Protein AF-A0A3S1FC61-F1 (afdb_monomer_lite)

Structure (mmCIF, N/CA/C/O backbone):
data_AF-A0A3S1FC61-F1
#
_entry.id   AF-A0A3S1FC61-F1
#
loop_
_atom_site.group_PDB
_atom_site.id
_atom_site.type_symbol
_atom_site.label_atom_id
_atom_site.label_alt_id
_atom_site.label_comp_id
_atom_site.label_asym_id
_atom_site.label_entity_id
_atom_site.label_seq_id
_atom_site.pdbx_PDB_ins_code
_atom_site.Cartn_x
_atom_site.Cartn_y
_atom_site.Cartn_z
_atom_site.occupancy
_atom_site.B_iso_or_equiv
_atom_site.auth_seq_id
_atom_site.auth_comp_id
_atom_site.auth_asym_id
_atom_site.auth_atom_id
_atom_site.pdbx_PDB_model_num
ATOM 1 N N . MET A 1 1 ? -20.874 0.770 7.232 1.00 61.34 1 MET A N 1
ATOM 2 C CA . MET A 1 1 ? -19.478 1.262 7.157 1.00 61.34 1 MET A CA 1
ATOM 3 C C . MET A 1 1 ? -18.721 0.274 6.295 1.00 61.34 1 MET A C 1
ATOM 5 O O . MET A 1 1 ? -19.062 -0.895 6.396 1.00 61.34 1 MET A O 1
ATOM 9 N N . SER A 1 2 ? -17.766 0.711 5.474 1.00 84.00 2 SER A N 1
ATOM 10 C CA . SER A 1 2 ? -16.989 -0.197 4.617 1.00 84.00 2 SER A CA 1
ATOM 11 C C . SER A 1 2 ? -16.175 -1.174 5.474 1.00 84.00 2 SER A C 1
ATOM 13 O O . SER A 1 2 ? -15.386 -0.709 6.295 1.00 84.00 2 SER A O 1
ATOM 15 N N . THR A 1 3 ? -16.328 -2.486 5.317 1.00 95.25 3 THR A N 1
ATOM 16 C CA . THR A 1 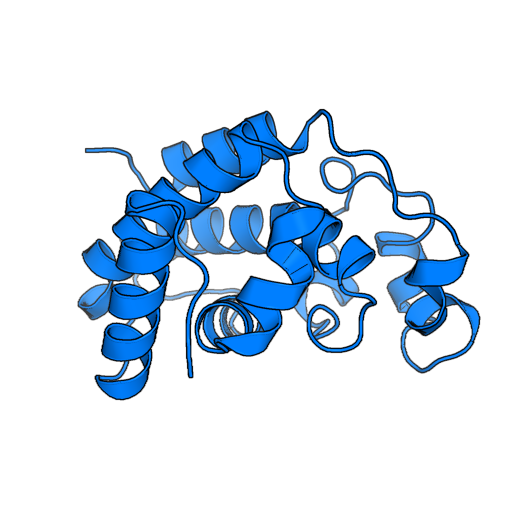3 ? -15.479 -3.497 5.987 1.00 95.25 3 THR A CA 1
ATOM 17 C C . THR A 1 3 ? -14.016 -3.374 5.540 1.00 95.25 3 THR A C 1
ATOM 19 O O . THR A 1 3 ? -13.709 -2.619 4.619 1.00 95.25 3 THR A O 1
ATOM 22 N N . ALA A 1 4 ? -13.073 -4.063 6.190 1.00 95.94 4 ALA A N 1
ATOM 23 C CA . ALA A 1 4 ? -11.695 -4.098 5.693 1.00 95.94 4 ALA A CA 1
ATOM 24 C C . ALA A 1 4 ? -11.599 -4.759 4.292 1.00 95.94 4 ALA A C 1
ATOM 26 O O . ALA A 1 4 ? -10.995 -4.172 3.395 1.00 95.94 4 ALA A O 1
ATOM 27 N N . LEU A 1 5 ? -12.326 -5.858 4.039 1.00 97.06 5 LEU A N 1
ATOM 28 C CA . LEU A 1 5 ? -12.412 -6.495 2.709 1.00 97.06 5 LEU A CA 1
ATOM 29 C C . LEU A 1 5 ? -13.000 -5.574 1.623 1.00 97.06 5 LEU A C 1
ATOM 31 O O . LEU A 1 5 ? -12.503 -5.542 0.500 1.00 97.06 5 LEU A O 1
ATOM 35 N N . GLU A 1 6 ? -14.019 -4.770 1.946 1.00 97.56 6 GLU A N 1
ATOM 36 C CA . GLU A 1 6 ? -14.576 -3.785 1.001 1.00 97.56 6 GLU A CA 1
ATOM 37 C C . GLU A 1 6 ? -13.580 -2.659 0.661 1.00 97.56 6 GLU A C 1
ATOM 39 O O . GLU A 1 6 ? -13.724 -2.011 -0.377 1.00 97.56 6 GLU A O 1
ATOM 44 N N . ILE A 1 7 ? -12.567 -2.413 1.502 1.00 98.06 7 ILE A N 1
ATOM 45 C CA . ILE A 1 7 ? -11.453 -1.515 1.168 1.00 98.06 7 ILE A CA 1
ATOM 46 C C . ILE A 1 7 ? -10.440 -2.226 0.258 1.00 98.06 7 ILE A C 1
ATOM 48 O O . ILE A 1 7 ? -10.055 -1.636 -0.751 1.00 98.06 7 ILE A O 1
ATOM 52 N N . ALA A 1 8 ? -10.078 -3.488 0.530 1.00 97.94 8 ALA A N 1
ATOM 53 C CA . ALA A 1 8 ? -9.206 -4.284 -0.348 1.00 97.94 8 ALA A CA 1
ATOM 54 C C . ALA A 1 8 ? -9.743 -4.335 -1.794 1.00 97.94 8 ALA A C 1
ATOM 56 O O . ALA A 1 8 ? -9.047 -3.937 -2.726 1.00 97.94 8 ALA A O 1
ATOM 57 N N . GLN A 1 9 ? -11.027 -4.667 -1.969 1.00 97.94 9 GLN A N 1
ATOM 58 C CA . GLN A 1 9 ? -11.710 -4.695 -3.275 1.00 97.94 9 GLN A CA 1
ATOM 59 C C . GLN A 1 9 ? -11.740 -3.326 -3.984 1.00 97.94 9 GLN A C 1
ATOM 61 O O . GLN A 1 9 ? -11.730 -3.241 -5.216 1.00 97.94 9 GLN A O 1
ATOM 66 N N . LYS A 1 10 ? -11.776 -2.217 -3.230 1.00 97.75 10 LYS A N 1
ATOM 67 C CA . LYS A 1 10 ? -11.665 -0.864 -3.803 1.00 97.75 10 LYS A CA 1
ATOM 68 C C . LYS A 1 10 ? -10.249 -0.555 -4.279 1.00 97.75 10 LYS A C 1
ATOM 70 O O . LYS A 1 10 ? -10.108 0.093 -5.315 1.00 97.75 10 LYS A O 1
ATOM 75 N N . ILE A 1 11 ? -9.228 -1.007 -3.551 1.00 98.12 11 ILE A N 1
ATOM 76 C CA . ILE A 1 11 ? -7.819 -0.863 -3.937 1.00 98.12 11 ILE A CA 1
ATOM 77 C C . ILE A 1 11 ? -7.540 -1.695 -5.192 1.00 98.12 11 ILE A C 1
ATOM 79 O O . ILE A 1 11 ? -7.066 -1.133 -6.174 1.00 98.12 11 ILE A O 1
ATOM 83 N N . GLU A 1 12 ? -7.917 -2.976 -5.202 1.00 98.25 12 GLU A N 1
ATOM 84 C CA . GLU A 1 12 ? -7.838 -3.881 -6.360 1.00 98.25 12 GLU A CA 1
ATOM 85 C C . GLU A 1 12 ? -8.430 -3.219 -7.613 1.00 98.25 12 GLU A C 1
ATOM 87 O O . GLU A 1 12 ? -7.741 -2.986 -8.610 1.00 98.25 12 GLU A O 1
ATOM 92 N N . LYS A 1 13 ? -9.694 -2.787 -7.528 1.00 98.00 13 LYS A N 1
ATOM 93 C CA . LYS A 1 13 ? -10.380 -2.092 -8.620 1.00 98.00 13 LYS A CA 1
ATOM 94 C C . LYS A 1 13 ? -9.677 -0.798 -9.039 1.00 98.00 13 LYS A C 1
ATOM 96 O O . LYS A 1 13 ? -9.615 -0.512 -10.235 1.00 98.00 13 LYS A O 1
ATOM 101 N N . ALA A 1 14 ? -9.162 -0.006 -8.101 1.00 97.69 14 ALA A N 1
ATOM 102 C CA . ALA A 1 14 ? -8.449 1.231 -8.415 1.00 97.69 14 ALA A CA 1
ATOM 103 C C . ALA A 1 14 ? -7.073 0.992 -9.070 1.00 97.69 14 ALA A C 1
ATOM 105 O O . ALA A 1 14 ? -6.661 1.811 -9.892 1.00 97.69 14 ALA A O 1
ATOM 106 N N . TRP A 1 15 ? -6.396 -0.116 -8.749 1.00 97.88 15 TRP A N 1
ATOM 107 C CA . TRP A 1 15 ? -5.110 -0.514 -9.336 1.00 97.88 15 TRP A CA 1
ATOM 108 C C . TRP A 1 15 ? -5.229 -1.383 -10.600 1.00 97.88 15 TRP A C 1
ATOM 110 O O . TRP A 1 15 ? -4.255 -1.500 -11.334 1.00 97.88 15 TRP A O 1
ATOM 120 N N . SER A 1 16 ? -6.413 -1.914 -10.921 1.00 97.31 16 SER A N 1
ATOM 121 C CA . SER A 1 16 ? -6.672 -2.761 -12.106 1.00 97.31 16 SER A CA 1
ATOM 122 C C . SER A 1 16 ? -6.295 -2.165 -13.472 1.00 97.31 16 SER A C 1
ATOM 124 O O . SER A 1 16 ? -6.164 -2.902 -14.447 1.00 97.31 16 SER A O 1
ATOM 126 N N . SER A 1 17 ? -6.106 -0.843 -13.563 1.00 94.19 17 SER A N 1
ATOM 127 C CA . SER A 1 17 ? -5.634 -0.150 -14.771 1.00 94.19 17 SER A CA 1
ATOM 128 C C . SER A 1 17 ? -4.211 0.412 -14.639 1.00 94.19 17 SER A C 1
ATOM 130 O O . SER A 1 17 ? -3.853 1.340 -15.368 1.00 94.19 17 SER A O 1
ATOM 132 N N . VAL A 1 18 ? -3.429 -0.060 -13.666 1.00 97.19 18 VAL A N 1
ATOM 133 C CA . VAL A 1 18 ? -2.022 0.312 -13.485 1.00 97.19 18 VAL A CA 1
ATOM 134 C C . VAL A 1 18 ? -1.158 -0.724 -14.200 1.00 97.19 18 VAL A C 1
ATOM 136 O O . VAL A 1 18 ? -1.207 -1.913 -13.898 1.00 97.19 18 VAL A O 1
ATOM 139 N N . GLU A 1 19 ? -0.379 -0.265 -15.174 1.00 96.69 19 GLU A N 1
ATOM 140 C CA . GLU A 1 19 ? 0.586 -1.09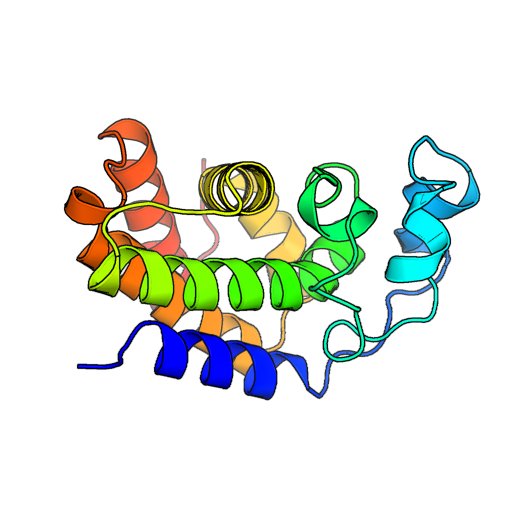5 -15.900 1.00 96.69 19 GLU A CA 1
ATOM 141 C C . GLU A 1 19 ? 1.892 -1.270 -15.095 1.00 96.69 19 GLU A C 1
ATOM 143 O O . GLU A 1 19 ? 2.152 -0.477 -14.182 1.00 96.69 19 GLU A O 1
ATOM 148 N N . PRO A 1 20 ? 2.735 -2.275 -15.412 1.00 95.88 20 PRO A N 1
ATOM 149 C CA . PRO A 1 20 ? 4.024 -2.457 -14.749 1.00 95.88 20 PRO A CA 1
ATOM 150 C C . PRO A 1 20 ? 4.927 -1.225 -14.952 1.00 95.88 20 PRO A C 1
ATOM 152 O O . PRO A 1 20 ? 4.902 -0.621 -16.033 1.00 95.88 20 PRO A O 1
ATOM 155 N N . PRO A 1 21 ? 5.756 -0.837 -13.968 1.00 95.25 21 PRO A N 1
ATOM 156 C CA . PRO A 1 21 ? 6.723 0.237 -14.148 1.00 95.25 21 PRO A CA 1
ATOM 157 C C . PRO A 1 21 ? 7.752 -0.102 -15.240 1.00 95.25 21 PRO A C 1
ATOM 159 O O . PRO A 1 21 ? 8.189 -1.252 -15.346 1.00 95.25 21 PRO A O 1
ATOM 162 N N . PRO A 1 22 ? 8.204 0.890 -16.026 1.00 93.94 22 PRO A N 1
ATOM 163 C CA . PRO A 1 22 ? 9.341 0.734 -16.927 1.00 93.94 22 PRO A CA 1
ATOM 164 C C . PRO A 1 22 ? 10.584 0.168 -16.224 1.00 93.94 22 PRO A C 1
ATOM 166 O O . PRO A 1 22 ? 10.857 0.483 -15.068 1.00 93.94 22 PRO A O 1
ATOM 169 N N . HIS A 1 23 ? 11.396 -0.617 -16.942 1.00 91.44 23 HIS A N 1
ATOM 170 C CA . HIS A 1 23 ? 12.582 -1.288 -16.373 1.00 91.44 23 HIS A CA 1
ATOM 171 C C . HIS A 1 23 ? 13.598 -0.327 -15.728 1.00 91.44 23 HIS A C 1
ATOM 173 O O . HIS A 1 23 ? 14.333 -0.739 -14.836 1.00 91.44 23 HIS A O 1
ATOM 179 N N . GLU A 1 24 ? 13.617 0.950 -16.128 1.00 91.56 24 GLU A N 1
ATOM 180 C CA . GLU A 1 24 ? 14.408 2.012 -15.480 1.00 91.56 24 GLU A CA 1
ATOM 181 C C . GLU A 1 24 ? 14.055 2.213 -13.992 1.00 91.56 24 GLU A C 1
ATOM 183 O O . GLU A 1 24 ? 14.951 2.439 -13.180 1.00 91.56 24 GLU A O 1
ATOM 188 N N . ASP A 1 25 ? 12.783 2.061 -13.612 1.00 91.75 25 ASP A N 1
ATOM 189 C CA . ASP A 1 25 ? 12.308 2.175 -12.226 1.00 91.75 25 ASP A CA 1
ATOM 190 C C . ASP A 1 25 ? 12.563 0.907 -11.402 1.00 91.75 25 ASP A C 1
ATOM 192 O O . ASP A 1 25 ? 12.593 0.950 -10.171 1.00 91.75 25 ASP A O 1
ATOM 196 N N . MET A 1 26 ? 12.772 -0.222 -12.083 1.00 91.19 26 MET A N 1
ATOM 197 C CA . MET A 1 26 ? 12.919 -1.555 -11.492 1.00 91.19 26 MET A CA 1
ATOM 198 C C . MET A 1 26 ? 14.386 -1.932 -11.231 1.00 91.19 26 MET A C 1
ATOM 200 O O . MET A 1 26 ? 14.704 -3.095 -10.977 1.00 91.19 26 MET A O 1
ATOM 204 N N . GLY A 1 27 ? 15.296 -0.950 -11.253 1.00 85.19 27 GLY A N 1
ATOM 205 C CA . GLY A 1 27 ? 16.735 -1.142 -11.045 1.00 85.19 27 GLY A CA 1
ATOM 206 C C . GLY A 1 27 ? 17.093 -1.903 -9.761 1.00 85.19 27 GLY A C 1
ATOM 207 O O . GLY A 1 27 ? 18.027 -2.702 -9.778 1.00 85.19 27 GLY A O 1
ATOM 208 N N . TYR A 1 28 ? 16.312 -1.750 -8.685 1.00 83.12 28 TYR A N 1
ATOM 209 C CA . TYR A 1 28 ? 16.484 -2.518 -7.445 1.00 83.12 28 TYR A CA 1
ATOM 210 C C . TYR A 1 28 ? 16.441 -4.041 -7.681 1.00 83.12 28 TYR A C 1
ATOM 212 O O . TYR A 1 28 ? 17.318 -4.757 -7.198 1.00 83.12 28 TYR A O 1
ATOM 220 N N . PHE A 1 29 ? 15.497 -4.510 -8.505 1.00 83.88 29 PHE A N 1
ATOM 221 C CA . PHE A 1 29 ? 15.297 -5.926 -8.840 1.00 83.88 29 PHE A CA 1
ATOM 222 C C . PHE A 1 29 ? 16.212 -6.426 -9.967 1.00 83.88 29 PHE A C 1
ATOM 224 O O . PHE A 1 29 ? 16.478 -7.619 -10.095 1.00 83.88 29 PHE A O 1
ATOM 231 N N . ILE A 1 30 ? 16.700 -5.521 -10.822 1.00 77.94 30 ILE A N 1
ATOM 232 C CA . ILE A 1 30 ? 17.551 -5.875 -11.969 1.00 77.94 30 ILE A CA 1
ATOM 233 C C . ILE A 1 30 ? 19.037 -5.896 -11.573 1.00 77.94 30 ILE A C 1
ATOM 235 O O . ILE A 1 30 ? 19.777 -6.796 -11.976 1.00 77.94 30 ILE A O 1
ATOM 239 N N . THR A 1 31 ? 19.500 -4.917 -10.789 1.00 75.69 31 THR A N 1
ATOM 240 C CA . THR A 1 31 ? 20.927 -4.723 -10.462 1.00 75.69 31 THR A CA 1
ATOM 241 C C . THR A 1 31 ? 21.225 -4.662 -8.964 1.00 75.69 31 THR A C 1
ATOM 243 O O . THR A 1 31 ? 22.359 -4.968 -8.587 1.00 75.69 31 THR A O 1
ATOM 246 N N . GLY A 1 32 ? 20.238 -4.334 -8.125 1.00 73.44 32 GLY A N 1
ATOM 247 C CA . GLY A 1 32 ? 20.369 -4.156 -6.675 1.00 73.44 32 GLY A CA 1
ATOM 248 C C . GLY A 1 32 ? 20.272 -5.444 -5.852 1.00 73.44 32 GLY A C 1
ATOM 249 O O . GLY A 1 32 ? 20.773 -6.495 -6.265 1.00 73.44 32 GLY A O 1
ATOM 250 N N . TRP A 1 33 ? 19.679 -5.328 -4.660 1.00 74.81 33 TRP A N 1
ATOM 251 C CA . TRP A 1 33 ? 19.514 -6.425 -3.702 1.00 74.81 33 TRP A CA 1
ATOM 252 C C . TRP A 1 33 ? 18.294 -7.300 -4.003 1.00 74.81 33 TRP A C 1
ATOM 254 O O . TRP A 1 33 ? 18.399 -8.506 -3.830 1.00 74.81 33 TRP A O 1
ATOM 264 N N . GLY A 1 34 ? 17.210 -6.726 -4.542 1.00 79.19 34 GLY A N 1
ATOM 265 C CA . GLY A 1 34 ? 15.938 -7.417 -4.804 1.00 79.19 34 GLY A CA 1
ATOM 266 C C . GLY A 1 34 ? 15.945 -8.401 -5.981 1.00 79.19 34 GLY A C 1
ATOM 267 O O . GLY A 1 34 ? 14.995 -8.446 -6.761 1.00 79.19 34 GLY A O 1
ATOM 268 N N . LYS A 1 35 ? 17.062 -9.083 -6.247 1.00 81.19 35 LYS A N 1
ATOM 269 C CA . LYS A 1 35 ? 17.208 -9.923 -7.448 1.00 81.19 35 LYS A CA 1
ATOM 270 C C . LYS A 1 35 ? 16.433 -11.227 -7.369 1.00 81.19 35 LYS A C 1
ATOM 272 O O . LYS A 1 35 ? 16.090 -11.761 -8.424 1.00 81.19 35 LYS A O 1
ATOM 277 N N . ASP A 1 36 ? 16.183 -11.715 -6.164 1.00 84.38 36 ASP A N 1
ATOM 278 C CA . ASP A 1 36 ? 15.532 -12.999 -5.947 1.00 84.38 36 ASP A CA 1
ATOM 279 C C . ASP A 1 36 ? 14.007 -12.796 -6.055 1.00 84.38 36 ASP A C 1
ATOM 281 O O . ASP A 1 36 ? 13.348 -13.442 -6.870 1.00 84.38 36 ASP A O 1
ATOM 285 N N . GLU A 1 37 ? 13.491 -11.728 -5.442 1.00 85.12 37 GLU A N 1
ATOM 286 C CA . GLU A 1 37 ? 12.116 -11.207 -5.512 1.00 85.12 37 GLU A CA 1
ATOM 287 C C . GLU A 1 37 ? 11.733 -10.652 -6.898 1.00 85.12 37 GLU A C 1
ATOM 289 O O . GLU A 1 37 ? 10.577 -10.306 -7.152 1.00 85.12 37 GLU A O 1
ATOM 294 N N . ARG A 1 38 ? 12.687 -10.558 -7.838 1.00 88.31 38 ARG A N 1
ATOM 295 C CA . ARG A 1 38 ? 12.467 -10.044 -9.202 1.00 88.31 38 ARG A CA 1
ATOM 296 C C . ARG A 1 38 ? 11.277 -10.710 -9.898 1.00 88.31 38 ARG A C 1
ATOM 298 O O . ARG A 1 38 ? 10.614 -10.054 -10.699 1.00 88.31 38 ARG A O 1
ATOM 305 N N . HIS A 1 39 ? 11.042 -11.991 -9.625 1.00 89.94 39 HIS A N 1
ATOM 306 C CA . HIS A 1 39 ? 9.988 -12.788 -10.249 1.00 89.94 39 HIS A CA 1
ATOM 307 C C . HIS A 1 39 ? 8.563 -12.364 -9.843 1.00 89.94 39 HIS A C 1
ATOM 309 O O . HIS A 1 39 ? 7.635 -12.593 -10.613 1.00 89.94 39 HIS A O 1
ATOM 315 N N . ILE A 1 40 ? 8.408 -11.704 -8.691 1.00 92.88 40 ILE A N 1
ATOM 316 C CA . ILE A 1 40 ? 7.132 -11.175 -8.183 1.00 92.88 40 ILE A CA 1
ATOM 317 C C . ILE A 1 40 ? 6.779 -9.850 -8.866 1.00 92.88 40 ILE A C 1
ATOM 319 O O . ILE A 1 40 ? 5.614 -9.577 -9.147 1.00 92.88 40 ILE A O 1
ATOM 323 N N . PHE A 1 41 ? 7.785 -9.004 -9.112 1.00 93.50 41 PHE A N 1
ATOM 324 C CA . PHE A 1 41 ? 7.566 -7.601 -9.469 1.00 93.50 41 PHE A CA 1
ATOM 325 C C . PHE A 1 41 ? 7.911 -7.246 -10.923 1.00 93.50 41 PHE A C 1
ATOM 327 O O . PHE A 1 41 ? 7.207 -6.441 -11.526 1.00 93.50 41 PHE A O 1
ATOM 334 N N . LEU A 1 42 ? 8.986 -7.774 -11.522 1.00 92.50 42 LEU A N 1
ATOM 335 C CA . LEU A 1 42 ? 9.402 -7.307 -12.852 1.00 92.50 42 LEU A CA 1
ATOM 336 C C . LEU A 1 42 ? 8.481 -7.849 -13.953 1.00 92.50 42 LEU A C 1
ATOM 338 O O . LEU A 1 42 ? 8.292 -9.054 -14.064 1.00 92.50 42 LEU A O 1
ATOM 342 N N . ASP A 1 43 ? 7.977 -6.949 -14.803 1.00 93.75 43 ASP A N 1
ATOM 343 C CA . ASP A 1 43 ? 7.019 -7.230 -15.887 1.00 93.75 43 ASP A CA 1
ATOM 344 C C . ASP A 1 43 ? 5.638 -7.745 -15.411 1.00 93.75 43 ASP A C 1
ATOM 346 O O . ASP A 1 43 ? 4.760 -8.013 -16.233 1.00 93.75 43 ASP A O 1
ATOM 350 N N . VAL A 1 44 ? 5.403 -7.794 -14.094 1.00 95.94 44 VAL A N 1
ATOM 351 C CA . VAL A 1 44 ? 4.134 -8.186 -13.459 1.00 95.94 44 VAL A CA 1
ATOM 352 C C . VAL A 1 44 ? 3.294 -6.942 -13.151 1.00 95.94 44 VAL A C 1
ATOM 354 O O . VAL A 1 44 ? 3.806 -5.951 -12.617 1.00 95.94 44 VAL A O 1
ATOM 357 N N . LYS A 1 45 ? 1.992 -6.955 -13.473 1.00 97.06 45 LYS A N 1
ATOM 358 C CA . LYS A 1 45 ? 1.095 -5.837 -13.122 1.00 97.06 45 LYS A CA 1
ATOM 359 C C . LYS A 1 45 ? 0.815 -5.836 -11.620 1.00 97.06 45 LYS A C 1
ATOM 361 O O . LYS A 1 45 ? 0.666 -6.911 -11.056 1.00 97.06 45 LYS A O 1
ATOM 366 N N . PRO A 1 46 ? 0.611 -4.683 -10.961 1.00 96.94 46 PRO A N 1
ATOM 367 C CA . PRO A 1 46 ? 0.332 -4.646 -9.521 1.00 96.94 46 PRO A CA 1
ATOM 368 C C . PRO A 1 46 ? -0.886 -5.450 -9.034 1.00 96.94 46 PRO A C 1
ATOM 370 O O . PRO A 1 46 ? -0.942 -5.775 -7.855 1.00 96.94 46 PRO A O 1
ATOM 373 N N . VAL A 1 47 ? -1.860 -5.755 -9.900 1.00 96.75 47 VAL A N 1
ATOM 374 C CA . VAL A 1 47 ? -2.996 -6.648 -9.578 1.00 96.75 47 VAL A CA 1
ATOM 375 C C . VAL A 1 47 ? -2.733 -8.125 -9.888 1.00 96.75 47 VAL A C 1
ATOM 377 O O . VAL A 1 47 ? -3.433 -8.976 -9.356 1.00 96.75 47 VAL A O 1
ATOM 380 N N . ASP A 1 48 ? -1.721 -8.416 -10.709 1.00 97.19 48 ASP A N 1
ATOM 381 C CA . ASP A 1 48 ? -1.304 -9.767 -11.109 1.00 97.19 48 ASP A CA 1
ATOM 382 C C . ASP A 1 48 ? -0.110 -10.274 -10.263 1.00 97.19 48 ASP A C 1
ATOM 384 O O . ASP A 1 48 ? 0.422 -11.351 -10.522 1.00 97.19 48 ASP A O 1
ATOM 388 N N . VAL A 1 49 ? 0.334 -9.486 -9.272 1.00 96.38 49 VAL A N 1
ATOM 389 C CA . VAL A 1 49 ? 1.336 -9.874 -8.265 1.00 96.38 49 VAL A CA 1
ATOM 390 C C . VAL A 1 49 ? 0.791 -11.039 -7.447 1.00 96.38 49 VAL A C 1
ATOM 392 O O . VAL A 1 49 ? -0.310 -10.938 -6.905 1.00 96.38 49 VAL A O 1
ATOM 395 N N . ASP A 1 50 ? 1.572 -12.113 -7.315 1.00 95.75 50 ASP A N 1
ATOM 396 C CA . ASP A 1 50 ? 1.255 -13.171 -6.358 1.00 95.75 50 ASP A CA 1
ATOM 397 C C . ASP A 1 50 ? 1.475 -12.639 -4.935 1.00 95.75 50 ASP A C 1
ATOM 399 O O . ASP A 1 50 ? 2.554 -12.149 -4.594 1.00 95.75 50 ASP A O 1
ATOM 403 N N . ARG A 1 51 ? 0.406 -12.661 -4.136 1.00 94.81 51 ARG A N 1
ATOM 404 C CA . ARG A 1 51 ? 0.361 -12.111 -2.775 1.00 94.81 51 ARG A CA 1
ATOM 405 C C . ARG A 1 51 ? 0.389 -13.194 -1.698 1.00 94.81 51 ARG A C 1
ATOM 407 O O . ARG A 1 51 ? 0.530 -12.840 -0.530 1.00 94.81 51 ARG A O 1
ATOM 414 N N . ASP A 1 52 ? 0.280 -14.462 -2.098 1.00 93.25 52 ASP A N 1
ATOM 415 C CA . ASP A 1 52 ? 0.459 -15.636 -1.238 1.00 93.25 52 ASP A CA 1
ATOM 416 C C . ASP A 1 52 ? 1.917 -16.150 -1.290 1.00 93.25 52 ASP A C 1
ATOM 418 O O . ASP A 1 52 ? 2.300 -17.024 -0.507 1.00 93.25 52 ASP A O 1
ATOM 422 N N . ASP A 1 53 ? 2.744 -15.615 -2.199 1.00 93.44 53 ASP A N 1
ATOM 423 C CA . ASP A 1 53 ? 4.163 -15.955 -2.317 1.00 93.44 53 ASP A CA 1
ATOM 424 C C . ASP A 1 53 ? 4.968 -15.540 -1.068 1.00 93.44 53 ASP A C 1
ATOM 426 O O . ASP A 1 53 ? 4.861 -14.419 -0.556 1.00 93.44 53 ASP A O 1
ATOM 430 N N . SER A 1 54 ? 5.814 -16.450 -0.574 1.00 89.88 54 SER A N 1
ATOM 431 C CA . SER A 1 54 ? 6.586 -16.237 0.652 1.00 89.88 54 SER A CA 1
ATOM 432 C C . SER A 1 54 ? 7.583 -15.089 0.554 1.00 89.88 54 SER A C 1
ATOM 434 O O . SER A 1 54 ? 7.821 -14.420 1.560 1.00 89.88 54 SER A O 1
ATOM 436 N N . ASP A 1 55 ? 8.153 -14.851 -0.628 1.00 90.12 55 ASP A N 1
ATOM 437 C CA . ASP A 1 55 ? 9.128 -13.788 -0.838 1.00 90.12 55 ASP A CA 1
ATOM 438 C C . ASP A 1 55 ? 8.408 -12.425 -0.893 1.00 90.12 55 ASP A C 1
ATOM 440 O O . ASP A 1 55 ? 8.921 -11.448 -0.349 1.00 90.12 55 ASP A O 1
ATOM 444 N N . PHE A 1 56 ? 7.169 -12.354 -1.411 1.00 92.06 56 PHE A N 1
ATOM 445 C CA . PHE A 1 56 ? 6.333 -11.142 -1.335 1.00 92.06 56 PHE A CA 1
ATOM 446 C C . PHE A 1 56 ? 6.002 -10.781 0.119 1.00 92.06 56 PHE A C 1
ATOM 448 O O . PHE A 1 56 ? 6.151 -9.625 0.526 1.00 92.06 56 PHE A O 1
ATOM 455 N N . LEU A 1 57 ? 5.588 -11.771 0.915 1.00 89.94 57 LEU A N 1
ATOM 456 C CA . LEU A 1 57 ? 5.150 -11.566 2.298 1.00 89.94 57 LEU A CA 1
ATOM 457 C C . LEU A 1 57 ? 6.273 -11.093 3.238 1.00 89.94 57 LEU A C 1
ATOM 459 O O . LEU A 1 57 ? 5.979 -10.433 4.238 1.00 89.94 57 LEU A O 1
ATOM 463 N N . VAL A 1 58 ? 7.548 -11.366 2.925 1.00 85.50 58 VAL A N 1
ATOM 464 C CA . VAL A 1 58 ? 8.707 -10.896 3.716 1.00 85.50 58 VAL A CA 1
ATOM 465 C C . VAL A 1 58 ? 9.429 -9.673 3.132 1.00 85.50 58 VAL A C 1
ATOM 467 O O . VAL A 1 58 ? 10.230 -9.058 3.839 1.00 85.50 58 VAL A O 1
ATOM 470 N N . ALA A 1 59 ? 9.162 -9.298 1.878 1.00 80.31 59 ALA A N 1
ATOM 471 C CA . ALA A 1 59 ? 9.869 -8.227 1.180 1.00 80.31 59 ALA A CA 1
ATOM 472 C C . ALA A 1 59 ? 9.482 -6.818 1.677 1.00 80.31 59 ALA A C 1
ATOM 474 O O . ALA A 1 59 ? 8.372 -6.342 1.441 1.00 80.31 59 ALA A O 1
ATOM 475 N N . ASP A 1 60 ? 10.433 -6.080 2.261 1.00 82.06 60 ASP A N 1
ATOM 476 C CA . ASP A 1 60 ? 10.280 -4.653 2.613 1.00 82.06 60 ASP A CA 1
ATOM 477 C C . ASP A 1 60 ? 10.822 -3.728 1.501 1.00 82.06 60 ASP A C 1
ATOM 479 O O . ASP A 1 60 ? 11.681 -2.873 1.711 1.00 82.06 60 ASP A O 1
ATOM 483 N N . VAL A 1 61 ? 10.361 -3.941 0.264 1.00 83.56 61 VAL A N 1
ATOM 484 C CA . VAL A 1 61 ? 10.951 -3.317 -0.941 1.00 83.56 61 VAL A CA 1
ATOM 485 C C . VAL A 1 61 ? 10.326 -1.979 -1.345 1.00 83.56 61 VAL A C 1
ATOM 487 O O . VAL A 1 61 ? 10.917 -1.239 -2.131 1.00 83.56 61 VAL A O 1
ATOM 490 N N . LEU A 1 62 ? 9.156 -1.614 -0.803 1.00 87.69 62 LEU A N 1
ATOM 491 C CA . LEU A 1 62 ? 8.435 -0.388 -1.193 1.00 87.69 62 LEU A CA 1
ATOM 492 C C . LEU A 1 62 ? 9.238 0.905 -0.958 1.00 87.69 62 LEU A C 1
ATOM 494 O O . LEU A 1 62 ? 9.038 1.881 -1.684 1.00 87.69 62 LEU A O 1
ATOM 498 N N . ALA A 1 63 ? 10.122 0.917 0.045 1.00 84.62 63 ALA A N 1
ATOM 499 C CA . ALA A 1 63 ? 10.977 2.057 0.379 1.00 84.62 63 ALA A CA 1
ATOM 500 C C . ALA A 1 63 ? 12.242 2.164 -0.499 1.00 84.62 63 ALA A C 1
ATOM 502 O O . ALA A 1 63 ? 12.809 3.249 -0.611 1.00 84.62 63 ALA A O 1
ATOM 503 N N . GLU A 1 64 ? 12.658 1.062 -1.131 1.00 86.75 64 GLU A N 1
ATOM 504 C CA . GLU A 1 64 ? 13.871 0.959 -1.959 1.00 86.75 64 GLU A CA 1
ATOM 505 C C . GLU A 1 64 ? 13.581 1.080 -3.474 1.00 86.75 64 GLU A C 1
ATOM 507 O O . GLU A 1 64 ? 14.487 1.258 -4.293 1.00 86.75 64 GLU A O 1
ATOM 512 N N . MET A 1 65 ? 12.306 0.984 -3.858 1.00 90.06 65 MET A N 1
ATOM 513 C CA . MET A 1 65 ? 11.801 1.216 -5.214 1.00 90.06 65 MET A CA 1
ATOM 514 C C . MET A 1 65 ? 11.941 2.684 -5.672 1.00 90.06 65 MET A C 1
ATOM 516 O O . MET A 1 65 ? 11.950 3.623 -4.877 1.00 90.06 65 MET A O 1
ATOM 520 N N . SER A 1 66 ? 11.949 2.904 -6.994 1.00 93.56 66 SER A N 1
ATOM 521 C CA . SER A 1 66 ? 11.654 4.228 -7.574 1.00 93.56 66 SER A CA 1
ATOM 522 C C . SER A 1 66 ? 10.248 4.698 -7.159 1.00 93.56 66 SER A C 1
ATOM 524 O O . SER A 1 66 ? 9.338 3.870 -7.135 1.00 93.56 66 SER A O 1
ATOM 526 N N . PRO A 1 67 ? 9.987 6.010 -6.971 1.00 94.81 67 PRO A N 1
ATOM 527 C CA . PRO A 1 67 ? 8.648 6.511 -6.654 1.00 94.81 67 PRO A CA 1
ATOM 528 C C . PRO A 1 67 ? 7.546 6.115 -7.655 1.00 94.81 67 PRO A C 1
ATOM 530 O O . PRO A 1 67 ? 6.379 6.028 -7.268 1.00 94.81 67 PRO A O 1
ATOM 533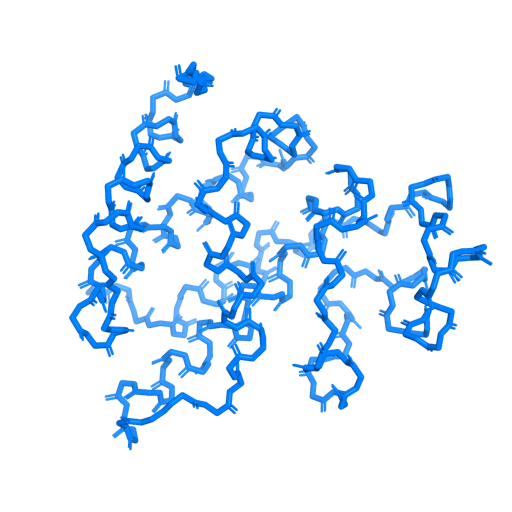 N N . ARG A 1 68 ? 7.881 5.831 -8.925 1.00 95.81 68 ARG A N 1
ATOM 534 C CA . ARG A 1 68 ? 6.915 5.294 -9.904 1.00 95.81 68 ARG A CA 1
ATOM 535 C C . ARG A 1 68 ? 6.594 3.821 -9.623 1.00 95.81 68 ARG A C 1
ATOM 537 O O . ARG A 1 68 ? 5.433 3.429 -9.702 1.00 95.81 68 ARG A O 1
ATOM 544 N N . ALA A 1 69 ? 7.598 3.030 -9.246 1.00 95.81 69 ALA A N 1
ATOM 545 C CA . ALA A 1 69 ? 7.424 1.634 -8.854 1.00 95.81 69 ALA A CA 1
ATOM 546 C C . ALA A 1 69 ? 6.731 1.493 -7.489 1.00 95.81 69 ALA A C 1
ATOM 548 O O . ALA A 1 69 ? 5.774 0.731 -7.384 1.00 95.81 69 ALA A O 1
ATOM 549 N N . THR A 1 70 ? 7.094 2.303 -6.489 1.00 95.62 70 THR A N 1
ATOM 550 C CA . THR A 1 70 ? 6.383 2.376 -5.204 1.00 95.62 70 THR A CA 1
ATOM 551 C C . THR A 1 70 ? 4.911 2.746 -5.405 1.00 95.62 70 THR A C 1
ATOM 553 O O . THR A 1 70 ? 4.040 2.132 -4.797 1.00 95.62 70 THR A O 1
ATOM 556 N N . ALA A 1 71 ? 4.595 3.708 -6.284 1.00 96.19 71 ALA A N 1
ATOM 557 C CA . ALA A 1 71 ? 3.208 4.055 -6.609 1.00 96.19 71 ALA A CA 1
ATOM 558 C C . ALA A 1 71 ? 2.426 2.872 -7.211 1.00 96.19 71 ALA A C 1
ATOM 560 O O . ALA A 1 71 ? 1.254 2.670 -6.884 1.00 96.19 71 ALA A O 1
ATOM 561 N N . ALA A 1 72 ? 3.072 2.084 -8.074 1.00 97.12 72 ALA A N 1
ATOM 562 C CA . ALA A 1 72 ? 2.475 0.900 -8.673 1.00 97.12 72 ALA A CA 1
ATOM 563 C C . ALA A 1 72 ? 2.253 -0.205 -7.625 1.00 97.12 72 ALA A C 1
ATOM 565 O O . ALA A 1 72 ? 1.113 -0.606 -7.397 1.00 97.12 72 ALA A O 1
ATOM 566 N N . TYR A 1 73 ? 3.298 -0.645 -6.924 1.00 96.50 73 TYR A N 1
ATOM 567 C CA . TYR A 1 73 ? 3.229 -1.806 -6.028 1.00 96.50 73 TYR A CA 1
ATOM 568 C C . TYR A 1 73 ? 2.704 -1.513 -4.614 1.00 96.50 73 TYR A C 1
ATOM 570 O O . TYR A 1 73 ? 2.418 -2.448 -3.874 1.00 96.50 73 TYR A O 1
ATOM 578 N N . LEU A 1 74 ? 2.430 -0.255 -4.251 1.00 96.38 74 LEU A N 1
ATOM 579 C CA . LEU A 1 74 ? 1.642 0.056 -3.049 1.00 96.38 74 LEU A CA 1
ATOM 580 C C . LEU A 1 74 ? 0.237 -0.589 -3.084 1.00 96.38 74 LEU A C 1
ATOM 582 O O . LEU A 1 74 ? -0.310 -0.909 -2.032 1.00 96.38 74 LEU A O 1
ATOM 586 N N . GLY A 1 75 ? -0.333 -0.822 -4.274 1.00 97.25 75 GLY A N 1
ATOM 587 C CA . GLY A 1 75 ? -1.617 -1.510 -4.455 1.00 97.25 75 GLY A CA 1
ATOM 588 C C . GLY A 1 75 ? -1.685 -2.889 -3.778 1.00 97.25 75 GLY A C 1
ATOM 589 O O . GLY A 1 75 ? -2.459 -3.037 -2.833 1.00 97.25 75 GLY A O 1
ATOM 590 N N . PRO A 1 76 ? -0.900 -3.895 -4.216 1.00 97.38 76 PRO A N 1
ATOM 591 C CA . PRO A 1 76 ? -0.940 -5.252 -3.659 1.00 97.38 76 PRO A CA 1
ATOM 592 C C . PRO A 1 76 ? -0.604 -5.306 -2.165 1.00 97.38 76 PRO A C 1
ATOM 594 O O . PRO A 1 76 ? -1.288 -6.005 -1.422 1.00 97.38 76 PRO A O 1
ATOM 597 N N . TYR A 1 77 ? 0.351 -4.499 -1.689 1.00 97.44 77 TYR A N 1
ATOM 598 C CA . TYR A 1 77 ? 0.645 -4.396 -0.252 1.00 97.44 77 TYR A CA 1
ATOM 599 C C . TYR A 1 77 ? -0.550 -3.876 0.558 1.00 97.44 77 TYR A C 1
ATOM 601 O O . TYR A 1 77 ? -0.826 -4.386 1.643 1.00 97.44 77 TYR A O 1
ATOM 609 N N . LEU A 1 78 ? -1.292 -2.888 0.042 1.00 97.62 78 LEU A N 1
ATOM 610 C CA . LEU A 1 78 ? -2.527 -2.434 0.682 1.00 97.62 78 LEU A CA 1
ATOM 611 C C . LEU A 1 78 ? -3.631 -3.501 0.614 1.00 97.62 78 LEU A C 1
ATOM 613 O O . LEU A 1 78 ? -4.352 -3.655 1.593 1.00 97.62 78 LEU A O 1
ATOM 617 N N . MET A 1 79 ? -3.764 -4.250 -0.487 1.00 97.94 79 MET A N 1
ATOM 618 C CA . MET A 1 79 ? -4.746 -5.343 -0.585 1.00 97.94 79 MET A CA 1
ATOM 619 C C . MET A 1 79 ? -4.504 -6.399 0.503 1.00 97.94 79 MET A C 1
ATOM 621 O O . MET A 1 79 ? -5.394 -6.623 1.324 1.00 97.94 79 MET A O 1
ATOM 625 N N . THR A 1 80 ? -3.281 -6.935 0.601 1.00 97.31 80 THR A N 1
ATOM 626 C CA . THR A 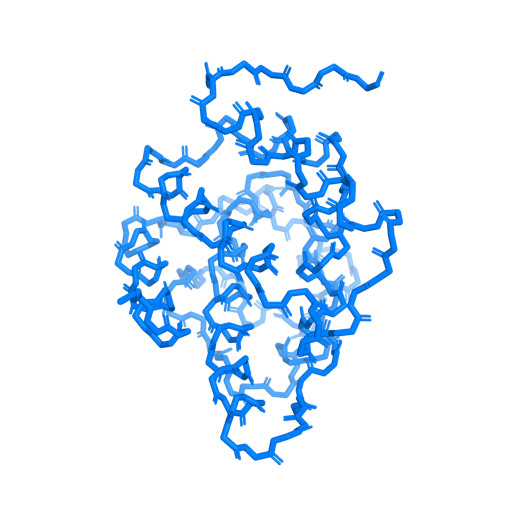1 80 ? -2.908 -7.913 1.641 1.00 97.31 80 THR A CA 1
ATOM 627 C C . THR A 1 80 ? -3.058 -7.325 3.047 1.00 97.31 80 THR A C 1
ATOM 629 O O . THR A 1 80 ? -3.614 -7.974 3.928 1.00 97.31 80 THR A O 1
ATOM 632 N N . PHE A 1 81 ? -2.672 -6.060 3.264 1.00 97.12 81 PHE A N 1
ATOM 633 C CA . PHE A 1 81 ? -2.879 -5.383 4.550 1.00 97.12 81 PHE A CA 1
ATOM 634 C C . PHE A 1 81 ? -4.359 -5.306 4.963 1.00 97.12 81 PHE A C 1
ATOM 636 O O . PHE A 1 81 ? -4.663 -5.423 6.148 1.00 97.12 81 PHE A O 1
ATOM 643 N N . PHE A 1 82 ? -5.286 -5.078 4.026 1.00 97.81 82 PHE A N 1
ATOM 644 C CA . PHE A 1 82 ? -6.717 -4.984 4.339 1.00 97.81 82 PHE A CA 1
ATOM 645 C C . PHE A 1 82 ? -7.415 -6.341 4.448 1.00 97.81 82 PHE A C 1
ATOM 647 O O . PHE A 1 82 ? -8.393 -6.453 5.187 1.00 97.81 82 PHE A O 1
ATOM 654 N N . GLU A 1 83 ? -6.909 -7.367 3.772 1.00 96.38 83 GLU A N 1
ATOM 655 C CA . GLU A 1 83 ? -7.354 -8.751 3.950 1.00 96.38 83 GLU A CA 1
ATOM 656 C C . GLU A 1 83 ? -6.909 -9.301 5.314 1.00 96.38 83 GLU A C 1
ATOM 658 O O . GLU A 1 83 ? -7.748 -9.793 6.068 1.00 96.38 83 GLU A O 1
ATOM 663 N N . ASP A 1 84 ? -5.648 -9.102 5.709 1.00 95.25 84 ASP A N 1
ATOM 664 C CA . ASP A 1 84 ? -5.161 -9.488 7.042 1.00 95.25 84 ASP A CA 1
ATOM 665 C C . ASP A 1 84 ? -5.704 -8.567 8.157 1.00 95.25 84 ASP A C 1
ATOM 667 O O . ASP A 1 84 ? -5.967 -9.008 9.270 1.00 95.25 84 ASP A O 1
ATOM 671 N N . LEU A 1 85 ? -6.037 -7.299 7.877 1.00 95.56 85 LEU A N 1
ATOM 672 C CA . LEU A 1 85 ? -6.829 -6.506 8.831 1.00 95.56 85 LEU A CA 1
ATOM 673 C C . LEU A 1 85 ? -8.233 -7.101 9.029 1.00 95.56 85 LEU A C 1
ATOM 675 O O . LEU A 1 85 ? -8.715 -7.114 10.159 1.00 95.56 85 LEU A O 1
ATOM 679 N N . ALA A 1 86 ? -8.883 -7.616 7.980 1.00 95.06 86 ALA A N 1
ATOM 680 C CA . ALA A 1 86 ? -10.167 -8.306 8.127 1.00 95.06 86 ALA A CA 1
ATOM 681 C C . ALA A 1 86 ? -10.022 -9.612 8.928 1.00 95.06 86 ALA A C 1
ATOM 683 O O . ALA A 1 86 ? -10.861 -9.912 9.776 1.00 95.06 86 ALA A O 1
ATOM 684 N N . PHE A 1 87 ? -8.932 -10.351 8.707 1.00 94.00 87 PHE A N 1
ATOM 685 C CA . PHE A 1 87 ? -8.572 -11.518 9.509 1.00 94.00 87 PHE A CA 1
ATOM 686 C C . PHE A 1 87 ? -8.303 -11.137 10.976 1.00 94.00 87 PHE A C 1
ATOM 688 O O . PHE A 1 87 ? -8.830 -11.787 11.877 1.00 94.00 87 PHE A O 1
ATOM 695 N N . GLN A 1 88 ? -7.598 -10.033 11.249 1.00 93.56 88 GLN A N 1
ATOM 696 C CA . GLN A 1 88 ? -7.392 -9.518 12.605 1.00 93.56 88 GLN A CA 1
ATOM 697 C C . GLN A 1 88 ? -8.712 -9.077 13.268 1.00 93.56 88 GLN A C 1
ATOM 699 O O . GLN A 1 88 ? -8.871 -9.269 14.476 1.00 93.56 88 GLN A O 1
ATOM 704 N N . GLU A 1 89 ? -9.657 -8.500 12.515 1.00 92.06 89 GLU A N 1
ATOM 705 C CA . GLU A 1 89 ? -10.987 -8.120 13.022 1.00 92.06 89 GLU A CA 1
ATOM 706 C C . GLU A 1 89 ? -11.815 -9.335 13.502 1.00 92.06 89 GLU A C 1
ATOM 708 O O . GLU A 1 89 ? -12.615 -9.173 14.424 1.00 92.06 89 GLU A O 1
ATOM 713 N N . ASP A 1 90 ? -11.594 -10.533 12.945 1.00 91.31 90 ASP A N 1
ATOM 714 C CA . ASP A 1 90 ? -12.283 -11.785 13.315 1.00 91.31 90 ASP A CA 1
ATOM 715 C C . ASP A 1 90 ? -11.486 -12.639 14.330 1.00 91.31 90 ASP A C 1
ATOM 717 O O . ASP A 1 90 ? -11.999 -13.045 15.374 1.00 91.31 90 ASP A O 1
ATOM 721 N N . MET A 1 91 ? -10.195 -12.865 14.062 1.00 90.94 91 MET A N 1
ATOM 722 C CA . MET A 1 91 ? -9.325 -13.813 14.779 1.00 90.94 91 MET A CA 1
ATOM 723 C C . MET A 1 91 ? -8.423 -13.162 15.843 1.00 90.94 91 MET A C 1
ATOM 725 O O . MET A 1 91 ? -7.792 -13.858 16.641 1.00 90.94 91 MET A O 1
ATOM 729 N N . GLY A 1 92 ? -8.353 -11.827 15.895 1.00 88.62 92 GLY A N 1
ATOM 730 C CA . GLY A 1 92 ? -7.670 -11.068 16.952 1.00 88.62 92 GLY A CA 1
ATOM 731 C C . GLY A 1 92 ? -6.145 -10.931 16.825 1.00 88.62 92 GLY A C 1
ATOM 732 O O . GLY A 1 92 ? -5.530 -10.250 17.654 1.00 88.62 92 GLY A O 1
ATOM 733 N N . PHE A 1 93 ? -5.526 -11.516 15.796 1.00 85.12 93 PHE A N 1
ATOM 734 C CA . PHE A 1 93 ? -4.107 -11.352 15.459 1.00 85.12 93 PHE A CA 1
ATOM 735 C C . PHE A 1 93 ? -3.914 -11.108 13.955 1.00 85.12 93 PHE A C 1
ATOM 737 O O . PHE A 1 93 ? -4.796 -11.414 13.166 1.00 85.12 93 PHE A O 1
ATOM 744 N N . PHE A 1 94 ? -2.781 -10.503 13.603 1.00 84.56 94 PHE A N 1
ATOM 745 C CA . PHE A 1 94 ? -2.382 -10.134 12.241 1.00 84.56 94 PHE A CA 1
ATOM 746 C C . PHE A 1 94 ? -1.311 -11.145 11.802 1.00 84.56 94 PHE A C 1
ATOM 748 O O . PHE A 1 94 ? -0.372 -11.359 12.582 1.00 84.56 94 PHE A O 1
ATOM 755 N N . SER A 1 95 ? -1.457 -11.810 10.655 1.00 88.25 95 SER A N 1
ATOM 756 C CA . SER A 1 95 ? -0.548 -12.884 10.225 1.00 88.25 95 SER A CA 1
ATOM 757 C C . SER A 1 95 ? 0.713 -12.387 9.509 1.00 88.25 95 SER A C 1
ATOM 759 O O . SER A 1 95 ? 1.765 -12.996 9.699 1.00 88.25 95 SER A O 1
ATOM 761 N N . GLU A 1 96 ? 0.651 -11.241 8.817 1.00 91.25 96 GLU A N 1
ATOM 762 C CA . GLU A 1 96 ? 1.688 -10.718 7.910 1.00 91.25 96 GLU A CA 1
ATOM 763 C C . GLU A 1 96 ? 2.391 -9.450 8.456 1.00 91.25 96 GLU A C 1
ATOM 765 O O . GLU A 1 96 ? 2.256 -8.340 7.917 1.00 91.25 96 GLU A O 1
ATOM 770 N N . PRO A 1 97 ? 3.169 -9.550 9.556 1.00 88.94 97 PRO A N 1
ATOM 771 C CA . PRO A 1 97 ? 3.730 -8.390 10.248 1.00 88.94 97 PRO A CA 1
ATOM 772 C C . PRO A 1 97 ? 4.687 -7.555 9.386 1.00 88.94 97 PRO A C 1
ATOM 774 O O . PRO A 1 97 ? 4.823 -6.358 9.647 1.00 88.94 97 PRO A O 1
ATOM 777 N N . MET A 1 98 ? 5.323 -8.155 8.373 1.00 91.31 98 MET A N 1
ATOM 778 C CA . MET A 1 98 ? 6.235 -7.474 7.447 1.00 91.31 98 MET A CA 1
ATOM 779 C C . MET A 1 98 ? 5.475 -6.571 6.470 1.00 91.31 98 MET A C 1
ATOM 781 O O . MET A 1 98 ? 5.725 -5.368 6.469 1.00 91.31 98 MET A O 1
ATOM 785 N N . VAL A 1 99 ? 4.463 -7.090 5.760 1.00 93.31 99 VAL A N 1
ATOM 786 C CA . VAL A 1 99 ? 3.559 -6.296 4.897 1.00 93.31 99 VAL A CA 1
ATOM 787 C C . VAL A 1 99 ? 2.974 -5.106 5.666 1.00 93.31 99 VAL A C 1
ATOM 789 O O . VAL A 1 99 ? 2.978 -3.968 5.190 1.00 93.31 99 VAL A O 1
ATOM 792 N N . ARG A 1 100 ? 2.533 -5.338 6.909 1.00 92.88 100 ARG A N 1
ATOM 793 C CA . ARG A 1 100 ? 2.060 -4.280 7.814 1.00 92.88 100 ARG A CA 1
ATOM 794 C C . ARG A 1 100 ? 3.144 -3.284 8.214 1.00 92.88 100 ARG A C 1
ATOM 796 O O . ARG A 1 100 ? 2.844 -2.091 8.302 1.00 92.88 100 ARG A O 1
ATOM 803 N N . GLY A 1 101 ? 4.365 -3.743 8.469 1.00 91.19 101 GLY A N 1
ATOM 804 C CA . GLY A 1 101 ? 5.523 -2.889 8.722 1.00 91.19 101 GLY A CA 1
ATOM 805 C C . GLY A 1 101 ? 5.782 -1.946 7.549 1.00 91.19 101 GLY A C 1
ATOM 806 O O . GLY A 1 101 ? 5.809 -0.729 7.747 1.00 91.19 101 GLY A O 1
ATOM 807 N N . SER A 1 102 ? 5.862 -2.493 6.334 1.00 91.44 102 SER A N 1
ATOM 808 C CA . SER A 1 102 ? 6.084 -1.753 5.089 1.00 91.44 102 SER A CA 1
ATOM 809 C C . SER A 1 102 ? 4.981 -0.726 4.828 1.00 91.44 102 SER A C 1
ATOM 811 O O . SER A 1 102 ? 5.268 0.460 4.663 1.00 91.44 102 SER A O 1
ATOM 813 N N . VAL A 1 103 ? 3.706 -1.139 4.867 1.00 94.25 103 VAL A N 1
ATOM 814 C CA . VAL A 1 103 ? 2.554 -0.250 4.618 1.00 94.25 103 VAL A CA 1
ATOM 815 C C . VAL A 1 103 ? 2.493 0.892 5.631 1.00 94.25 103 VAL A C 1
ATOM 817 O O . VAL A 1 103 ? 2.417 2.058 5.240 1.00 94.25 103 VAL A O 1
ATOM 820 N N . LEU A 1 104 ? 2.543 0.594 6.933 1.00 93.00 104 LEU A N 1
ATOM 821 C CA . LEU A 1 104 ? 2.433 1.632 7.962 1.00 93.00 104 LEU A CA 1
ATOM 822 C C . LEU A 1 104 ? 3.639 2.579 7.949 1.00 93.00 104 LEU A C 1
ATOM 824 O O . LEU A 1 104 ? 3.457 3.785 8.125 1.00 93.00 104 LEU A O 1
ATOM 828 N N . SER A 1 105 ? 4.844 2.066 7.681 1.00 89.38 105 SER A N 1
ATOM 829 C CA . SER A 1 105 ? 6.045 2.894 7.537 1.00 89.38 105 SER A CA 1
ATOM 830 C C . SER A 1 105 ? 5.926 3.831 6.338 1.00 89.38 105 SER A C 1
ATOM 832 O O . SER A 1 105 ? 6.082 5.042 6.509 1.00 89.38 105 SER A O 1
ATOM 834 N N . LEU A 1 106 ? 5.554 3.322 5.158 1.00 90.50 106 LEU A N 1
ATOM 835 C CA . LEU A 1 106 ? 5.420 4.124 3.939 1.00 90.50 106 LEU A CA 1
ATOM 836 C C . LEU A 1 106 ? 4.386 5.251 4.097 1.00 90.50 106 LEU A C 1
ATOM 838 O O . LEU A 1 106 ? 4.661 6.401 3.756 1.00 90.50 106 LEU A O 1
ATOM 842 N N . LEU A 1 107 ? 3.219 4.942 4.673 1.00 89.94 107 LEU A N 1
ATOM 843 C CA . LEU A 1 107 ? 2.152 5.918 4.928 1.00 89.94 107 LEU A CA 1
ATOM 844 C C . LEU A 1 107 ? 2.506 6.934 6.031 1.00 89.94 107 LEU A C 1
ATOM 846 O O . LEU A 1 107 ? 1.874 7.989 6.123 1.00 89.94 107 LEU A O 1
ATOM 850 N N . SER A 1 108 ? 3.510 6.649 6.868 1.00 87.25 108 SER A N 1
ATOM 851 C CA . SER A 1 108 ? 3.983 7.579 7.901 1.00 87.25 108 SER A CA 1
ATOM 852 C C . SER A 1 108 ? 4.941 8.659 7.376 1.00 87.25 108 SER A C 1
ATOM 854 O O . SER A 1 108 ? 5.122 9.677 8.052 1.00 87.25 108 SER A O 1
ATOM 856 N N . LEU A 1 109 ? 5.542 8.452 6.194 1.00 84.50 109 LEU A N 1
ATOM 857 C CA . LEU A 1 109 ? 6.641 9.254 5.646 1.00 84.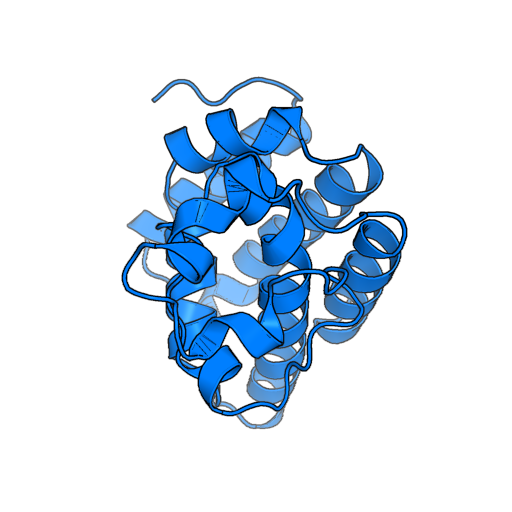50 109 LEU A CA 1
ATOM 858 C C . LEU A 1 109 ? 6.136 10.379 4.712 1.00 84.50 109 LEU A C 1
ATOM 860 O O . LEU A 1 109 ? 5.713 10.104 3.587 1.00 84.50 109 LEU A O 1
ATOM 864 N N . PRO A 1 110 ? 6.240 11.670 5.103 1.00 72.25 110 PRO A N 1
ATOM 865 C CA . PRO A 1 110 ? 5.655 12.778 4.335 1.00 72.25 110 PRO A CA 1
ATOM 866 C C . PRO A 1 110 ? 6.216 12.938 2.916 1.00 72.25 110 PRO A C 1
ATOM 868 O O . PRO A 1 110 ? 5.479 13.275 1.993 1.00 72.25 110 PRO A O 1
ATOM 871 N N . ARG A 1 111 ? 7.527 12.703 2.753 1.00 76.19 111 ARG A N 1
ATOM 872 C CA . ARG A 1 111 ? 8.238 12.852 1.472 1.00 76.19 111 ARG A CA 1
ATOM 873 C C . ARG A 1 111 ? 7.873 11.744 0.494 1.00 76.19 111 ARG A C 1
ATOM 875 O O . ARG A 1 111 ? 7.536 12.017 -0.646 1.00 76.19 111 ARG A O 1
ATOM 882 N N . THR A 1 112 ? 7.820 10.503 0.968 1.00 80.69 112 THR A N 1
ATOM 883 C CA . THR A 1 112 ? 7.390 9.375 0.141 1.00 80.69 112 THR A CA 1
ATOM 884 C C . THR A 1 112 ? 6.003 9.631 -0.449 1.00 80.69 112 THR A C 1
ATOM 886 O O . THR A 1 112 ? 5.790 9.365 -1.627 1.00 80.69 112 THR A O 1
ATOM 889 N N . TRP A 1 113 ? 5.088 10.262 0.304 1.00 82.88 113 TRP A N 1
ATOM 890 C CA . TRP A 1 113 ? 3.809 10.692 -0.262 1.00 82.88 113 TRP A CA 1
ATOM 891 C C . TRP A 1 113 ? 3.942 11.763 -1.357 1.00 82.88 113 TRP A C 1
ATOM 893 O O . TRP A 1 113 ? 3.331 11.594 -2.413 1.00 82.88 113 TRP A O 1
ATOM 903 N N . SER A 1 114 ? 4.729 12.833 -1.165 1.00 83.88 114 SER A N 1
ATOM 904 C CA . SER A 1 114 ? 4.929 13.843 -2.225 1.00 83.88 114 SER A CA 1
ATOM 905 C C . SER A 1 114 ? 5.532 13.252 -3.498 1.00 83.88 114 SER A C 1
ATOM 907 O O . SER A 1 114 ? 5.203 13.705 -4.594 1.00 83.88 114 SER A O 1
ATOM 909 N N . ASP A 1 115 ? 6.359 12.219 -3.355 1.00 89.56 115 ASP A N 1
ATOM 910 C CA . ASP A 1 115 ? 7.159 11.668 -4.443 1.00 89.56 115 ASP A CA 1
ATOM 911 C C . ASP A 1 115 ? 6.379 10.609 -5.252 1.00 89.56 115 ASP A C 1
ATOM 913 O O . ASP A 1 115 ? 6.522 10.553 -6.475 1.00 89.56 115 ASP A O 1
ATOM 917 N N . ILE A 1 116 ? 5.492 9.821 -4.617 1.00 92.44 116 ILE A N 1
ATOM 918 C CA . ILE A 1 116 ? 4.616 8.853 -5.318 1.00 92.44 116 ILE A CA 1
ATOM 919 C C . ILE A 1 116 ? 3.317 9.480 -5.854 1.00 92.44 116 ILE A C 1
ATOM 921 O O . ILE A 1 116 ? 2.755 9.008 -6.847 1.00 92.44 116 ILE A O 1
ATOM 925 N N . ARG A 1 117 ? 2.825 10.565 -5.233 1.00 89.62 117 ARG A N 1
ATOM 926 C CA . ARG A 1 117 ? 1.554 11.228 -5.590 1.00 89.62 117 ARG A CA 1
ATOM 927 C C . ARG A 1 117 ? 1.417 11.610 -7.079 1.00 89.62 117 ARG A C 1
ATOM 929 O O . ARG A 1 117 ? 0.290 11.508 -7.578 1.00 89.62 117 ARG A O 1
ATOM 936 N N . PRO A 1 118 ? 2.461 12.032 -7.821 1.00 92.69 118 PRO A N 1
ATOM 937 C CA . PRO A 1 118 ? 2.348 12.325 -9.252 1.00 92.69 118 PRO A CA 1
ATOM 938 C C . PRO A 1 118 ? 1.954 11.113 -10.108 1.00 92.69 118 PRO A C 1
ATOM 940 O O . PRO A 1 118 ? 1.239 11.286 -11.090 1.00 92.69 118 PRO A O 1
ATOM 943 N N . TYR A 1 119 ? 2.368 9.902 -9.720 1.00 95.19 119 TYR A N 1
ATOM 944 C CA . TYR A 1 119 ? 2.201 8.680 -10.518 1.00 95.19 119 TYR A CA 1
ATOM 945 C C . TYR A 1 119 ? 0.868 7.956 -10.281 1.00 95.19 119 TYR A C 1
ATOM 947 O O . TYR A 1 119 ? 0.427 7.178 -11.122 1.00 95.19 119 TYR A O 1
ATOM 955 N N . LEU A 1 120 ? 0.196 8.225 -9.160 1.00 93.75 120 LEU A N 1
ATOM 956 C CA . LEU A 1 120 ? -1.084 7.597 -8.824 1.00 93.75 120 LEU A CA 1
ATOM 957 C C . LEU A 1 120 ? -2.250 8.185 -9.633 1.00 93.75 120 LEU A C 1
ATOM 959 O O . LEU A 1 120 ? -2.392 9.408 -9.740 1.00 93.75 120 LEU A O 1
ATOM 963 N N . SER A 1 121 ? -3.145 7.329 -10.132 1.00 93.75 121 SER A N 1
ATOM 964 C CA . SER A 1 121 ? -4.399 7.770 -10.761 1.00 93.75 121 SER A CA 1
ATOM 965 C C . SER A 1 121 ? -5.333 8.454 -9.747 1.00 93.75 121 SER A C 1
ATOM 967 O O . SER A 1 121 ? -5.135 8.355 -8.532 1.00 93.75 121 SER A O 1
ATOM 969 N N . GLN A 1 122 ? -6.377 9.142 -10.223 1.00 92.25 122 GLN A N 1
ATOM 970 C CA . GLN A 1 122 ? -7.389 9.715 -9.327 1.00 92.25 122 GLN A CA 1
ATOM 971 C C . GLN A 1 122 ? -8.117 8.619 -8.528 1.00 92.25 122 GLN A C 1
ATOM 973 O O . GLN A 1 122 ? -8.264 8.754 -7.316 1.00 92.25 122 GLN A O 1
ATOM 978 N N . ASN A 1 123 ? -8.450 7.492 -9.167 1.00 94.81 123 ASN A N 1
ATOM 979 C CA . ASN A 1 123 ? -9.048 6.330 -8.503 1.00 94.81 123 ASN A CA 1
ATOM 980 C C . ASN A 1 123 ? -8.128 5.787 -7.393 1.00 94.81 123 ASN A C 1
ATOM 982 O O . ASN A 1 123 ? -8.589 5.504 -6.290 1.00 94.81 123 ASN A O 1
ATOM 986 N N . CYS A 1 124 ? -6.818 5.691 -7.657 1.00 95.62 124 CYS A N 1
ATOM 987 C CA . CYS A 1 124 ? -5.825 5.254 -6.670 1.00 95.62 124 CYS A CA 1
ATOM 988 C C . CYS A 1 124 ? -5.750 6.215 -5.472 1.00 95.62 124 CYS A C 1
ATOM 990 O O . CYS A 1 124 ? -5.670 5.775 -4.328 1.00 95.62 124 CYS A O 1
ATOM 992 N N . LYS A 1 125 ? -5.808 7.532 -5.721 1.00 93.31 125 LYS A N 1
ATOM 993 C CA . LYS A 1 125 ? -5.814 8.576 -4.679 1.00 93.31 125 LYS A CA 1
ATOM 994 C C . LYS A 1 125 ? -7.075 8.527 -3.812 1.00 93.31 125 LYS A C 1
ATOM 996 O O . LYS A 1 125 ? -6.981 8.725 -2.604 1.00 93.31 125 LYS A O 1
ATOM 1001 N N . GLU A 1 126 ? -8.231 8.244 -4.407 1.00 92.75 126 GLU A N 1
ATOM 1002 C CA . GLU A 1 126 ? -9.507 8.105 -3.696 1.00 92.75 126 GLU A CA 1
ATOM 1003 C C . GLU A 1 126 ? -9.556 6.819 -2.858 1.00 92.75 126 GLU A C 1
ATOM 1005 O O . GLU A 1 126 ? -9.845 6.888 -1.661 1.00 92.75 126 GLU A O 1
ATOM 1010 N N . ALA A 1 127 ? -9.168 5.673 -3.431 1.00 95.31 127 ALA A N 1
ATOM 1011 C CA . ALA A 1 127 ? -9.063 4.407 -2.702 1.00 95.31 127 ALA A CA 1
ATOM 1012 C C . ALA A 1 127 ? -8.054 4.491 -1.542 1.00 95.31 127 ALA A C 1
ATOM 1014 O O . ALA A 1 127 ? -8.346 4.029 -0.439 1.00 95.31 127 ALA A O 1
ATOM 1015 N N . LEU A 1 128 ? -6.909 5.155 -1.743 1.00 94.19 128 LEU A N 1
ATOM 1016 C CA . LEU A 1 128 ? -5.946 5.425 -0.672 1.00 94.19 128 LEU A CA 1
ATOM 1017 C C . LEU A 1 128 ? -6.515 6.364 0.407 1.00 94.19 128 LEU A C 1
ATOM 1019 O O . LEU A 1 128 ? -6.237 6.183 1.591 1.00 94.19 128 LEU A O 1
ATOM 1023 N N . GLY A 1 129 ? -7.328 7.352 0.026 1.00 92.88 129 GLY A N 1
ATOM 1024 C CA . GLY A 1 129 ? -8.025 8.226 0.970 1.00 92.88 129 GLY A CA 1
ATOM 1025 C C . GLY A 1 129 ? -8.981 7.457 1.885 1.00 92.88 129 GLY A C 1
ATOM 1026 O O . GLY A 1 129 ? -8.954 7.655 3.102 1.00 92.88 129 GLY A O 1
ATOM 1027 N N . GLU A 1 130 ? -9.772 6.537 1.322 1.00 94.75 130 GLU A N 1
ATOM 1028 C CA . GLU A 1 130 ? -10.614 5.620 2.102 1.00 94.75 130 GLU A CA 1
ATOM 1029 C C . GLU A 1 130 ? -9.784 4.656 2.965 1.00 94.75 130 GLU A C 1
ATOM 1031 O O . GLU A 1 130 ? -10.112 4.450 4.135 1.00 94.75 130 GLU A O 1
ATOM 1036 N N . ALA A 1 131 ? -8.685 4.116 2.431 1.00 96.19 131 ALA A N 1
ATOM 1037 C CA . ALA A 1 131 ? -7.770 3.242 3.159 1.00 96.19 131 ALA A CA 1
ATOM 1038 C C . ALA A 1 131 ? -7.173 3.927 4.398 1.00 96.19 131 ALA A C 1
ATOM 1040 O O . ALA A 1 131 ? -7.321 3.428 5.512 1.00 96.19 131 ALA A O 1
ATOM 1041 N N . VAL A 1 132 ? -6.565 5.108 4.246 1.00 95.19 132 VAL A N 1
ATOM 1042 C CA . VAL A 1 132 ? -5.990 5.869 5.371 1.00 95.19 132 VAL A CA 1
ATOM 1043 C C . VAL A 1 132 ? -7.075 6.247 6.387 1.00 95.19 132 VAL A C 1
ATOM 1045 O O . VAL A 1 132 ? -6.839 6.166 7.593 1.00 95.19 132 VAL A O 1
ATOM 1048 N N . ALA A 1 133 ? -8.286 6.592 5.934 1.00 94.25 133 ALA A N 1
ATOM 1049 C CA . ALA A 1 133 ? -9.416 6.843 6.826 1.00 94.25 133 ALA A CA 1
ATOM 1050 C C . ALA A 1 133 ? -9.850 5.586 7.608 1.00 94.25 133 ALA A C 1
ATOM 1052 O O . ALA A 1 133 ? -10.176 5.698 8.793 1.00 94.25 133 ALA A O 1
ATOM 1053 N N . TYR A 1 134 ? -9.819 4.390 7.004 1.00 96.19 134 TYR A N 1
ATOM 1054 C CA . TYR A 1 134 ? -10.148 3.154 7.719 1.00 96.19 134 TYR A CA 1
ATOM 1055 C C . TYR A 1 134 ? -8.994 2.636 8.605 1.00 96.19 134 TYR A C 1
ATOM 1057 O O . TYR A 1 134 ? -9.256 2.068 9.659 1.00 96.19 134 TYR A O 1
ATOM 1065 N N . ILE A 1 135 ? -7.726 2.907 8.277 1.00 95.88 135 ILE A N 1
ATOM 1066 C CA . ILE A 1 135 ? -6.597 2.669 9.201 1.00 95.88 135 ILE A CA 1
ATOM 1067 C C . ILE A 1 135 ? -6.742 3.556 10.445 1.00 95.88 135 ILE A C 1
ATOM 1069 O O . ILE A 1 135 ? -6.582 3.076 11.566 1.00 95.88 135 ILE A O 1
ATOM 1073 N N . LEU A 1 136 ? -7.110 4.831 10.261 1.00 95.25 136 LEU A N 1
ATOM 1074 C CA . LEU A 1 136 ? -7.399 5.752 11.365 1.00 95.25 136 LEU A CA 1
ATOM 1075 C C . LEU A 1 136 ? -8.602 5.294 12.206 1.00 95.25 136 LEU A C 1
ATOM 1077 O O . LEU A 1 136 ? -8.517 5.360 13.425 1.00 95.25 136 LEU A O 1
ATOM 1081 N N . LYS A 1 137 ? -9.678 4.768 11.598 1.00 95.06 137 LYS A N 1
ATOM 1082 C CA . LYS A 1 137 ? -10.765 4.058 12.315 1.00 95.06 137 LYS A CA 1
ATOM 1083 C C . LYS A 1 137 ? -10.205 2.952 13.212 1.00 95.06 137 LYS A C 1
ATOM 1085 O O . LYS A 1 137 ? -10.546 2.875 14.387 1.00 95.06 137 LYS A O 1
ATOM 1090 N N . SER A 1 138 ? -9.367 2.089 12.649 1.00 94.00 138 SER A N 1
ATOM 1091 C CA . SER A 1 138 ? -8.942 0.839 13.283 1.00 94.00 138 SER A CA 1
ATOM 1092 C C . SER A 1 138 ? -7.738 0.993 14.212 1.00 94.00 138 SER A C 1
ATOM 1094 O O . SER A 1 138 ? -7.144 -0.016 14.591 1.00 94.00 138 SER A O 1
ATOM 1096 N N . HIS A 1 139 ? -7.354 2.219 14.591 1.00 92.56 139 HIS A N 1
ATOM 1097 C CA . HIS A 1 139 ? -6.084 2.478 15.276 1.00 92.56 139 HIS A CA 1
ATOM 1098 C C . HIS A 1 139 ? -5.926 1.714 16.604 1.00 92.56 139 HIS A C 1
ATOM 1100 O O . HIS A 1 139 ? -4.805 1.360 16.968 1.00 92.56 139 HIS A O 1
ATOM 1106 N N . GLU A 1 140 ? -7.025 1.426 17.311 1.00 91.88 140 GLU A N 1
ATOM 1107 C CA . GLU A 1 140 ? -7.023 0.646 18.557 1.00 91.88 140 GLU A CA 1
ATOM 1108 C C . GLU A 1 140 ? -6.810 -0.856 18.306 1.00 91.88 140 GLU A C 1
ATOM 1110 O O . GLU A 1 140 ? -5.950 -1.465 18.943 1.00 91.88 140 GLU A O 1
ATOM 1115 N N . ILE A 1 141 ? -7.518 -1.439 17.329 1.00 91.12 141 ILE A N 1
ATOM 1116 C CA . ILE A 1 141 ? -7.362 -2.847 16.908 1.00 91.12 141 ILE A CA 1
ATOM 1117 C C . ILE A 1 141 ? -5.941 -3.072 16.382 1.00 91.12 141 ILE A C 1
ATOM 1119 O O . ILE A 1 141 ? -5.238 -3.992 16.805 1.00 91.12 141 ILE A O 1
ATOM 1123 N N . LEU A 1 142 ? -5.477 -2.169 15.517 1.00 90.12 142 LEU A N 1
ATOM 1124 C CA . LEU A 1 142 ? -4.119 -2.159 14.989 1.00 90.12 142 LEU A CA 1
ATOM 1125 C C . LEU A 1 142 ? -3.058 -1.827 16.056 1.00 90.12 142 LEU A C 1
ATOM 1127 O O . LEU A 1 142 ? -1.879 -2.057 15.798 1.00 90.12 142 LEU A O 1
ATOM 1131 N N . LYS A 1 143 ? -3.434 -1.329 17.244 1.00 91.50 143 LYS A N 1
ATOM 1132 C CA . LYS A 1 143 ? -2.519 -0.901 18.324 1.00 91.50 143 LYS A CA 1
ATOM 1133 C C . LYS A 1 143 ? -1.477 0.123 17.843 1.00 91.50 143 LYS A C 1
ATOM 1135 O O . LYS A 1 143 ? -0.300 0.027 18.189 1.00 91.50 143 LYS A O 1
ATOM 1140 N N . LEU A 1 144 ? -1.900 1.074 17.007 1.00 93.12 144 LEU A N 1
ATOM 1141 C CA . LEU A 1 144 ? -1.025 2.118 16.464 1.00 93.12 144 LEU A CA 1
ATOM 1142 C C . LEU A 1 144 ? -0.596 3.092 17.565 1.00 93.12 144 LEU A C 1
ATOM 1144 O O . LEU A 1 144 ? -1.397 3.462 18.427 1.00 93.12 144 LEU A O 1
ATOM 1148 N N . ASP A 1 145 ? 0.655 3.550 17.513 1.00 92.94 145 ASP A N 1
ATOM 1149 C CA . ASP A 1 145 ? 1.131 4.577 18.434 1.00 92.94 145 ASP A CA 1
ATOM 1150 C C . ASP A 1 145 ? 0.654 5.988 18.039 1.00 92.94 145 ASP A C 1
ATOM 1152 O O . ASP A 1 145 ? 0.179 6.254 16.929 1.00 92.94 145 ASP A O 1
ATOM 1156 N N . ARG A 1 146 ? 0.749 6.924 18.989 1.00 92.81 146 ARG A N 1
ATOM 1157 C CA . ARG A 1 146 ? 0.298 8.303 18.778 1.00 92.81 146 ARG A CA 1
ATOM 1158 C C . ARG A 1 146 ? 1.096 9.045 17.686 1.00 92.81 146 ARG A C 1
ATOM 1160 O O . ARG A 1 146 ? 0.451 9.762 16.921 1.00 92.81 146 ARG A O 1
ATOM 1167 N N . PRO A 1 147 ? 2.438 8.931 17.584 1.00 92.81 147 PRO A N 1
ATOM 1168 C CA . PRO A 1 147 ? 3.192 9.451 16.441 1.00 92.81 147 PRO A CA 1
ATOM 1169 C C . PRO A 1 147 ? 2.642 9.008 15.077 1.00 92.81 147 PRO A C 1
ATOM 1171 O O . PRO A 1 147 ? 2.383 9.862 14.22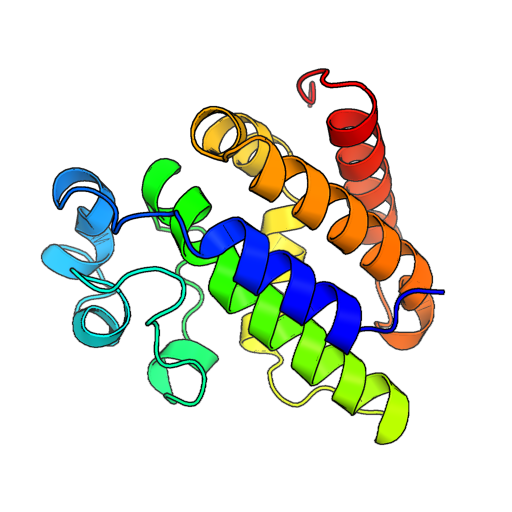7 1.00 92.81 147 PRO A O 1
ATOM 1174 N N . LEU A 1 148 ? 2.398 7.710 14.888 1.00 92.31 148 LEU A N 1
ATOM 1175 C CA . LEU A 1 148 ? 1.906 7.138 13.636 1.00 92.31 148 LEU A CA 1
ATOM 1176 C C . LEU A 1 148 ? 0.486 7.616 13.309 1.00 92.31 148 LEU A C 1
ATOM 1178 O O . LEU A 1 148 ? 0.240 8.066 12.189 1.00 92.31 148 LEU A O 1
ATOM 1182 N N . VAL A 1 149 ? -0.425 7.623 14.290 1.00 94.25 149 VAL A N 1
ATOM 1183 C CA . VAL A 1 149 ? -1.777 8.191 14.122 1.00 94.25 149 VAL A CA 1
ATOM 1184 C C . VAL A 1 149 ? -1.708 9.661 13.687 1.00 94.25 149 VAL A C 1
ATOM 1186 O O . VAL A 1 149 ? -2.375 10.047 12.729 1.00 94.25 149 VAL A O 1
ATOM 1189 N N . LEU A 1 150 ? -0.849 10.479 14.308 1.00 92.06 150 LEU A N 1
ATOM 1190 C CA . LEU A 1 150 ? -0.684 11.892 13.938 1.00 92.06 150 LEU A CA 1
ATOM 1191 C C . LEU A 1 150 ? -0.105 12.087 12.524 1.00 92.06 150 LEU A C 1
ATOM 1193 O O . LEU A 1 150 ? -0.462 13.065 11.860 1.00 92.06 150 LEU A O 1
ATOM 1197 N N . SER A 1 151 ? 0.755 11.186 12.037 1.00 91.12 151 SER A N 1
ATOM 1198 C CA . SER A 1 151 ? 1.191 11.183 10.631 1.00 91.12 151 SER A CA 1
ATOM 1199 C C . SER A 1 151 ? 0.052 10.801 9.683 1.00 91.12 151 SER A C 1
ATOM 1201 O O . SER A 1 151 ? -0.191 11.511 8.708 1.00 91.12 151 SER A O 1
ATOM 1203 N N . LEU A 1 152 ? -0.718 9.757 9.994 1.00 92.25 152 LEU A N 1
ATOM 1204 C CA . LEU A 1 152 ? -1.852 9.324 9.171 1.00 92.25 152 LEU A CA 1
ATOM 1205 C C . LEU A 1 152 ? -2.970 10.383 9.114 1.00 92.25 152 LEU A C 1
ATOM 1207 O O . LEU A 1 152 ? -3.543 10.621 8.050 1.00 92.25 152 LEU A O 1
ATOM 1211 N N . GLU A 1 153 ? -3.233 11.115 10.203 1.00 92.06 153 GLU A N 1
ATOM 1212 C CA . GLU A 1 153 ? -4.141 12.268 10.172 1.00 92.06 153 GLU A CA 1
ATOM 1213 C C . GLU A 1 153 ? -3.636 13.394 9.246 1.00 92.06 153 GLU A C 1
ATOM 1215 O O . GLU A 1 153 ? -4.433 14.126 8.652 1.00 92.06 153 GLU A O 1
ATOM 1220 N N . LYS A 1 154 ? -2.317 13.628 9.171 1.00 88.81 154 LYS A N 1
ATOM 1221 C CA . LYS A 1 154 ? -1.737 14.617 8.243 1.00 88.81 154 LYS A CA 1
ATOM 1222 C C . LYS A 1 154 ? -1.895 14.142 6.796 1.00 88.81 154 LYS A C 1
ATOM 1224 O O . LYS A 1 154 ? -2.367 14.926 5.973 1.00 88.81 154 LYS A O 1
ATOM 1229 N N . LEU A 1 155 ? -1.610 12.866 6.518 1.00 87.94 155 LEU A N 1
ATOM 1230 C CA . LEU A 1 155 ? -1.809 12.243 5.206 1.00 87.94 155 LEU A CA 1
ATOM 1231 C C . LEU A 1 155 ? -3.267 12.360 4.741 1.00 87.94 155 LEU A C 1
ATOM 1233 O O . LEU A 1 155 ? -3.532 12.904 3.670 1.00 87.94 155 LEU A O 1
ATOM 1237 N N . SER A 1 156 ? -4.217 11.948 5.585 1.00 88.81 156 SER A N 1
ATOM 1238 C CA . SER A 1 156 ? -5.657 12.051 5.320 1.00 88.81 156 SER A CA 1
ATOM 1239 C C . SER A 1 156 ? -6.074 13.487 4.960 1.00 88.81 156 SER A C 1
ATOM 1241 O O . SER A 1 156 ? -6.776 13.709 3.972 1.00 88.81 156 SER A O 1
ATOM 1243 N N . ARG A 1 157 ? -5.562 14.490 5.692 1.00 86.25 157 ARG A N 1
ATOM 1244 C CA . ARG A 1 157 ? -5.808 15.918 5.411 1.00 86.25 157 ARG A CA 1
ATOM 1245 C C . ARG A 1 157 ? -5.130 16.423 4.131 1.00 86.25 157 ARG A C 1
ATOM 1247 O O . ARG A 1 157 ? -5.688 17.321 3.503 1.00 86.25 157 ARG A O 1
ATOM 1254 N N . SER A 1 158 ? -3.972 15.890 3.736 1.00 83.44 158 SER A N 1
ATOM 1255 C CA . SER A 1 158 ? -3.327 16.201 2.448 1.00 83.44 158 SER A CA 1
ATOM 1256 C C . SER A 1 158 ? -4.158 15.656 1.283 1.00 83.44 158 SER A C 1
ATOM 1258 O O . SER A 1 158 ? -4.542 16.426 0.398 1.00 83.44 158 SER A O 1
ATOM 1260 N N . ILE A 1 159 ? -4.527 14.368 1.336 1.00 82.25 159 ILE A N 1
ATOM 1261 C CA . ILE A 1 159 ? -5.359 13.701 0.323 1.00 82.25 159 ILE A CA 1
ATOM 1262 C C . ILE A 1 159 ? -6.696 14.440 0.163 1.00 82.25 159 ILE A C 1
ATOM 1264 O O . ILE A 1 159 ? -7.008 14.904 -0.932 1.00 82.25 159 ILE A O 1
ATOM 1268 N N . ALA A 1 160 ? -7.439 14.644 1.257 1.00 77.75 160 ALA A N 1
ATOM 1269 C CA . ALA A 1 160 ? -8.772 15.256 1.231 1.00 77.75 160 ALA A CA 1
ATOM 1270 C C . ALA A 1 160 ? -8.798 16.727 0.770 1.00 77.75 160 ALA A C 1
ATOM 1272 O O . ALA A 1 160 ? -9.848 17.227 0.371 1.00 77.75 160 ALA A O 1
ATOM 1273 N N . ARG A 1 161 ? -7.665 17.442 0.832 1.00 76.06 161 ARG A N 1
ATOM 1274 C CA . ARG A 1 161 ? -7.546 18.832 0.350 1.00 76.06 161 ARG A CA 1
ATOM 1275 C C . ARG A 1 161 ? -6.957 18.938 -1.054 1.00 76.06 161 ARG A C 1
ATOM 1277 O O . ARG A 1 161 ? -6.987 20.019 -1.631 1.00 76.06 161 ARG A O 1
ATOM 1284 N N . GLY A 1 162 ? -6.354 17.868 -1.570 1.00 65.94 162 GLY A N 1
ATOM 1285 C CA . GLY A 1 162 ? -5.536 17.912 -2.780 1.00 65.94 162 GLY A CA 1
ATOM 1286 C C . GLY A 1 162 ? -4.245 18.740 -2.646 1.00 65.94 162 GLY A C 1
ATOM 1287 O O . GLY A 1 162 ? -3.609 19.016 -3.664 1.00 65.94 162 GLY A O 1
ATOM 1288 N N . ILE A 1 163 ? -3.847 19.122 -1.428 1.00 58.72 163 ILE A N 1
ATOM 1289 C CA . ILE A 1 163 ? -2.686 19.982 -1.148 1.00 58.72 163 ILE A CA 1
ATOM 1290 C C . ILE A 1 163 ? -1.479 19.113 -0.784 1.00 58.72 163 ILE A C 1
ATOM 1292 O O . ILE A 1 163 ? -1.599 18.195 0.031 1.00 58.72 163 ILE A O 1
ATOM 1296 N N . ASP A 1 164 ? -0.317 19.424 -1.358 1.00 54.53 164 ASP A N 1
ATOM 1297 C CA . ASP A 1 164 ? 0.936 18.733 -1.051 1.00 54.53 164 ASP A CA 1
ATOM 1298 C C . ASP A 1 164 ? 1.357 18.917 0.409 1.00 54.53 164 ASP A C 1
ATOM 1300 O O . ASP A 1 164 ? 1.208 19.983 1.013 1.00 54.53 164 ASP A O 1
ATOM 1304 N N . TRP A 1 165 ? 1.877 17.841 0.991 1.00 46.25 165 TRP A N 1
ATOM 1305 C CA . TRP A 1 165 ? 2.279 17.801 2.388 1.00 46.25 165 TRP A CA 1
ATOM 1306 C C . TRP A 1 165 ? 3.598 18.569 2.569 1.00 46.25 165 TRP A C 1
ATOM 1308 O O . TRP A 1 165 ? 4.657 18.109 2.152 1.00 46.25 165 TRP A O 1
ATOM 1318 N N . GLN A 1 166 ? 3.544 19.739 3.213 1.00 42.78 166 GLN A N 1
ATOM 1319 C CA . GLN A 1 166 ? 4.749 20.451 3.659 1.00 42.78 166 GLN A CA 1
ATOM 1320 C C . GLN A 1 166 ? 5.256 19.866 4.996 1.00 42.78 166 GLN A C 1
ATOM 1322 O O . GLN A 1 166 ? 4.431 19.662 5.891 1.00 42.78 166 GLN A O 1
ATOM 1327 N N . PRO A 1 167 ? 6.564 19.558 5.119 1.00 48.59 167 PRO A N 1
ATOM 1328 C CA . PRO A 1 167 ? 7.129 18.777 6.228 1.00 48.59 167 PRO A CA 1
ATOM 1329 C C . PRO A 1 167 ? 7.029 19.462 7.601 1.00 48.59 167 PRO A C 1
ATOM 1331 O O . PRO A 1 167 ? 7.402 20.653 7.690 1.00 48.59 167 PRO A O 1
#

Radius of gyration: 14.97 Å; chains: 1; bounding box: 40×37×36 Å

Sequence (167 aa):
MSTALEIAQKIEKAWSSVEPPPHEDMGYFITGWGKDERHIFLDVKPVDVDRDDSDFLVADVLAEMSPRATAAYLGPYLMTFFEDLAFQEDMGFFSEPMVRGSVLSLLSLPRTWSDIRPYLSQNCKEALGEAVAYILKSHEILKLDRPLVLSLEKLSRSIARGIDWQP

pLDDT: mean 89.86, std 9.52, range [42.78, 98.25]

Foldseek 3Di:
DQALQSLLVLLLVQQVPAFADDVVQVCCCVPNDVVVVCVQHPRAFLNRGDLVDPCNLQDLCLVVTQLLNVLGNLSSLSSLVSVQVNVCVPVVDRDRVRSVVNNLVCLLDQVSCLRNVVNGDPSNLVSVLVSLVVCLVCCVSVVPDPSSNVSSVQSNVCSVVVHRRDD

Secondary structure (DSSP, 8-state):
---HHHHHHHHHHHHTTPPPPPTTTTHHHHTSSTTSTHHHHTT--TTTS-SS-HHHHH---TTTS-HHHHHHHHHHHHHHHHHHHHHHHHHSS-S-HHHHHHHHHHHH-HHHHHHHTTTS-HHHHHHHHHHHHHHHHTTTTTT--HHHHHHHHHHHHHHHHT-----